Protein 6EIZ (pdb70)

Foldseek 3Di:
DVVVVVVVVVVVVVVVVVVVVVVVVVVVVD/DVVVVVVVVVVVVVVVVVVVVVVVVVVVD/DVVVVVVVVVVVVVVVVVVVVVVVVVVVVD/DVVVVVVVVVVVVVVVVVVVVVVVVVVVDD/DVVVVVVVVVVVVVVVVVVVVVVVVVVVDD/DVVVVVVVVVVVVVVVVVVVVVVVVVVVD

Radius of gyration: 15.64 Å; Cα contacts (8 Å, |Δi|>4): 234; chains: 6; bounding box: 23×45×27 Å

Secondary structure (P-SEA, 3-state):
caaaaaaaaaaaaaaaaaaaaaaaaaaaac/caaaaaaaaaaaaaaaaaaaaaaaaaaac/caaaaaaaaaaaaaaaaaaaaaaaaaaacc/caaaaaaaaaaaaaaaaaaaaaaaaaaaac/caaaaaaaaaaaaaaaaaaaaaaaaaaaac/caaaaaaaaaaaaaaaaaaaaaaaaaaac

Sequence (178 aa):
GEIAKSLKEIAKSLKEIAWSLKEIAKSLKGGEIAKSLKEIAKSLKEIAWSLKEIAKSLKGEIAKSLKEIAKSLKEIAWSLKEIAKSLKGGEIAKSLKEIAKSLKEIAWSLKEIAKSLKGGEIAKSLKEIAKSLKEIAWSLKEEIAKSLKGGEIAKSLKEIAKSLKEIAWSLKEIAKSLK

Structure (mmCIF, N/CA/C/O backbone):
data_6EIZ
#
_entry.id   6EIZ
#
_cell.length_a   59.080
_cell.length_b   126.230
_cell.length_c   58.240
_cell.angle_alpha   90.00
_cell.angle_beta   90.00
_cell.angle_gamma   90.00
#
_symmetry.space_group_name_H-M   'C 2 2 21'
#
loop_
_entity.id
_entity.type
_entity.pdbx_description
1 polymer CC-Hex2
2 non-polymer (2E,6E)-3,7,11-trimethyldodeca-2,6,10-trien-1-ol
3 water water
#
loop_
_atom_site.group_PDB
_atom_site.id
_atom_site.type_symbol
_atom_site.label_atom_id
_atom_site.label_alt_id
_atom_site.label_comp_id
_atom_site.label_asym_id
_atom_site.label_entity_id
_atom_site.label_seq_id
_atom_site.pdbx_PDB_ins_code
_atom_site.Cartn_x
_atom_site.Cartn_y
_atom_site.Cartn_z
_atom_site.occupancy
_atom_site.B_iso_or_equiv
_atom_site.auth_seq_id
_atom_site.auth_comp_id
_atom_site.auth_asym_id
_atom_site.auth_atom_id
_atom_site.pdbx_PDB_model_num
ATOM 4 N N . GLY A 1 2 ? 67.557 379.657 122.548 1.00 61.75 1 GLY A N 1
ATOM 5 C CA . GLY A 1 2 ? 68.451 379.467 123.676 1.00 48.65 1 GLY A CA 1
ATOM 6 C C . GLY A 1 2 ? 68.948 380.770 124.272 1.00 37.42 1 GLY A C 1
ATOM 7 O O . GLY A 1 2 ? 68.456 381.860 123.936 1.00 46.48 1 GLY A O 1
ATOM 8 N N . GLU A 1 3 ? 69.938 380.668 125.153 1.00 34.03 2 GLU A N 1
ATOM 9 C CA . GLU A 1 3 ? 70.505 381.854 125.807 1.00 35.32 2 GLU A CA 1
ATOM 10 C C . GLU A 1 3 ? 71.074 382.843 124.799 1.00 34.92 2 GLU A C 1
ATOM 11 O O . GLU A 1 3 ? 70.882 384.072 124.894 1.00 26.04 2 GLU A O 1
ATOM 17 N N . ILE A 1 4 ? 71.757 382.294 123.808 1.00 35.32 3 ILE A N 1
ATOM 18 C CA . ILE A 1 4 ? 72.368 383.100 122.777 1.00 28.80 3 ILE A CA 1
ATOM 19 C C . ILE A 1 4 ? 71.301 383.865 121.996 1.00 30.18 3 ILE A C 1
ATOM 20 O O . ILE A 1 4 ? 71.401 385.094 121.850 1.00 25.95 3 ILE A O 1
ATOM 25 N N . ALA A 1 5 ? 70.253 383.158 121.565 1.00 29.84 4 ALA A N 1
ATOM 26 C CA . ALA A 1 5 ? 69.133 383.783 120.845 1.00 29.95 4 ALA A CA 1
ATOM 27 C C . ALA A 1 5 ? 68.469 384.863 121.700 1.00 27.79 4 ALA A C 1
ATOM 28 O O . ALA A 1 5 ? 68.226 386.008 121.246 1.00 27.23 4 ALA A O 1
ATOM 30 N N . LYS A 1 6 ? 68.210 384.515 122.954 1.00 28.19 5 LYS A N 1
ATOM 31 C CA . LYS A 1 6 ? 67.608 385.439 123.909 1.00 33.06 5 LYS A CA 1
ATOM 32 C C . LYS A 1 6 ? 68.429 386.716 124.012 1.00 23.70 5 LYS A C 1
ATOM 33 O O . LYS A 1 6 ? 67.898 387.824 123.920 1.00 33.87 5 LYS A O 1
ATOM 39 N N . SER A 1 7 ? 69.737 386.552 124.165 1.00 24.43 6 SER A N 1
ATOM 40 C CA . SER A 1 7 ? 70.651 387.677 124.253 1.00 25.49 6 SER A CA 1
ATOM 41 C C . SER A 1 7 ? 70.638 388.473 122.957 1.00 25.69 6 SER A C 1
ATOM 42 O O . SER A 1 7 ? 70.693 389.701 122.974 1.00 26.97 6 SER A O 1
ATOM 45 N N . LEU A 1 8 ? 70.564 387.785 121.821 1.00 24.38 7 LEU A N 1
ATOM 46 C CA . LEU A 1 8 ? 70.562 388.512 120.557 1.00 27.13 7 LEU A CA 1
ATOM 47 C C . LEU A 1 8 ? 69.293 389.347 120.383 1.00 27.83 7 LEU A C 1
ATOM 48 O O . LEU A 1 8 ? 69.359 390.466 119.872 1.00 19.47 7 LEU A O 1
ATOM 53 N N . LYS A 1 9 ? 68.151 388.837 120.840 1.00 21.50 8 LYS A N 1
ATOM 54 C CA . LYS A 1 9 ? 66.937 389.642 120.790 1.00 25.17 8 LYS A CA 1
ATOM 55 C C . LYS A 1 9 ? 67.077 390.879 121.672 1.00 20.73 8 LYS A C 1
ATOM 56 O O . LYS A 1 9 ? 66.636 391.972 121.304 1.00 35.99 8 LYS A O 1
ATOM 62 N N . GLU A 1 10 ? 67.696 390.721 122.837 1.00 24.22 9 GLU A N 1
ATOM 63 C CA . GLU A 1 10 ? 67.947 391.864 123.715 1.00 25.10 9 GLU A CA 1
ATOM 64 C C . GLU A 1 10 ? 68.852 392.876 123.037 1.00 17.92 9 GLU A C 1
ATOM 65 O O . GLU A 1 10 ? 68.627 394.096 123.085 1.00 20.00 9 GLU A O 1
ATOM 71 N N . ILE A 1 11 ? 69.893 392.360 122.409 1.00 18.15 10 ILE A N 1
ATOM 72 C CA . ILE A 1 11 ? 70.833 393.194 121.696 1.00 24.90 10 ILE A CA 1
ATOM 73 C C . ILE A 1 11 ? 70.127 393.928 120.560 1.00 23.92 10 ILE A C 1
ATOM 74 O O . ILE A 1 11 ? 70.339 395.110 120.371 1.00 18.25 10 ILE A O 1
ATOM 79 N N . ALA A 1 12 ? 69.261 393.237 119.832 1.00 19.80 11 ALA A N 1
ATOM 80 C CA . ALA A 1 12 ? 68.535 393.888 118.754 1.00 17.72 11 ALA A CA 1
ATOM 81 C C . ALA A 1 12 ? 67.647 395.024 119.286 1.00 19.77 11 ALA A C 1
ATOM 82 O O . ALA A 1 12 ? 67.623 396.128 118.727 1.00 25.60 11 ALA A O 1
ATOM 84 N N . LYS A 1 13 ? 66.959 394.784 120.394 1.00 18.47 12 LYS A N 1
ATOM 85 C CA . LYS A 1 13 ? 66.085 395.809 120.965 1.00 25.29 12 LYS A CA 1
ATOM 86 C C . LYS A 1 13 ? 66.854 397.061 121.370 1.00 14.70 12 LYS A C 1
ATOM 87 O O . LYS A 1 13 ? 66.430 398.184 121.085 1.00 25.02 12 LYS A O 1
ATOM 93 N N . SER A 1 14 ? 68.004 396.875 122.005 1.00 20.55 13 SER A N 1
ATOM 94 C CA . SER A 1 14 ? 68.827 397.995 122.463 1.00 20.66 13 SER A CA 1
ATOM 95 C C . SER A 1 14 ? 69.347 398.831 121.293 1.00 11.00 13 SER A C 1
ATOM 96 O O . SER A 1 14 ? 69.451 400.059 121.379 1.00 24.19 13 SER A O 1
ATOM 99 N N . LEU A 1 15 ? 69.669 398.158 120.194 1.00 17.23 14 LEU A N 1
ATOM 100 C CA . LEU A 1 15 ? 70.180 398.839 119.020 1.00 17.62 14 LEU A CA 1
ATOM 101 C C . LEU A 1 15 ? 69.097 399.685 118.378 1.00 11.17 14 LEU A C 1
ATOM 102 O O . LEU A 1 15 ? 69.389 400.702 117.783 1.00 26.08 14 LEU A O 1
ATOM 107 N N . LYS A 1 16 ? 67.847 399.255 118.491 1.00 15.32 15 LYS A N 1
ATOM 108 C CA . LYS A 1 16 ? 66.735 400.059 118.003 1.00 16.13 15 LYS A CA 1
ATOM 109 C C . LYS A 1 16 ? 66.603 401.339 118.830 1.00 17.28 15 LYS A C 1
ATOM 110 O O . LYS A 1 16 ? 66.358 402.406 118.270 1.00 24.47 15 LYS A O 1
ATOM 116 N N . GLU A 1 17 ? 66.785 401.245 120.155 1.00 18.73 16 GLU A N 1
ATOM 117 C CA . GLU A 1 17 ? 66.726 402.424 121.034 1.00 20.41 16 GLU A CA 1
ATOM 118 C C . GLU A 1 17 ? 67.850 403.397 120.700 1.00 12.57 16 GLU A C 1
ATOM 119 O O . GLU A 1 17 ? 67.647 404.610 120.607 1.00 22.86 16 GLU A O 1
ATOM 125 N N . ILE A 1 18 ? 69.038 402.839 120.522 1.00 11.04 17 ILE A N 1
ATOM 126 C CA . ILE A 1 18 ? 70.237 403.595 120.178 1.00 14.59 17 ILE A CA 1
ATOM 127 C C . ILE A 1 18 ? 70.110 404.362 118.839 1.00 12.64 17 ILE A C 1
ATOM 128 O O . ILE A 1 18 ? 70.460 405.539 118.753 1.00 17.64 17 ILE A O 1
ATOM 133 N N . ALA A 1 19 ? 69.599 403.682 117.824 1.00 19.26 18 ALA A N 1
ATOM 134 C CA . ALA A 1 19 ? 69.339 404.237 116.501 1.00 15.98 18 ALA A CA 1
ATOM 135 C C . ALA A 1 19 ? 68.369 405.396 116.616 1.00 16.21 18 ALA A C 1
ATOM 136 O O . ALA A 1 19 ? 68.599 406.488 116.068 1.00 18.26 18 ALA A O 1
ATOM 138 N N . TRP A 1 20 ? 67.321 405.199 117.406 1.00 17.41 19 TRP A N 1
ATOM 139 C CA . TRP A 1 20 ? 66.353 406.262 117.606 1.00 15.20 19 TRP A CA 1
ATOM 140 C C . TRP A 1 20 ? 66.997 407.473 118.253 1.00 18.39 19 TRP A C 1
ATOM 141 O O . TRP A 1 20 ? 66.844 408.569 117.748 1.00 15.90 19 TRP A O 1
ATOM 152 N N . SER A 1 21 ? 67.740 407.272 119.335 1.00 17.79 20 SER A N 1
ATOM 153 C CA . SER A 1 21 ? 68.427 408.380 120.012 1.00 17.92 20 SER A CA 1
ATOM 154 C C . SER A 1 21 ? 69.389 409.130 119.088 1.00 13.84 20 SER A C 1
ATOM 155 O O . SER A 1 21 ? 69.492 410.361 119.134 1.00 19.78 20 SER A O 1
ATOM 158 N N . LEU A 1 22 ? 70.098 408.394 118.243 1.00 13.87 21 LEU A N 1
ATOM 159 C CA . LEU A 1 22 ? 71.001 409.013 117.293 1.00 12.18 21 LEU A CA 1
ATOM 160 C C . LEU A 1 22 ? 70.272 409.818 116.225 1.00 13.32 21 LEU A C 1
ATOM 161 O O . LEU A 1 22 ? 70.745 410.902 115.838 1.00 17.96 21 LEU A O 1
ATOM 166 N N . LYS A 1 23 ? 69.094 409.359 115.815 1.00 14.90 22 LYS A N 1
ATOM 167 C CA . LYS A 1 23 ? 68.269 410.149 114.911 1.00 16.62 22 LYS A CA 1
ATOM 168 C C . LYS A 1 23 ? 67.909 411.474 115.573 1.00 24.73 22 LYS A C 1
ATOM 169 O O . LYS A 1 23 ? 67.957 412.533 114.934 1.00 20.75 22 LYS A O 1
ATOM 175 N N . GLU A 1 24 ? 67.554 411.426 116.855 1.00 26.55 23 GLU A N 1
ATOM 176 C CA . GLU A 1 24 ? 67.204 412.649 117.584 1.00 21.39 23 GLU A CA 1
ATOM 177 C C . GLU A 1 24 ? 68.385 413.596 117.667 1.00 22.75 23 GLU A C 1
ATOM 178 O O . GLU A 1 24 ? 68.247 414.828 117.504 1.00 24.07 23 GLU A O 1
ATOM 184 N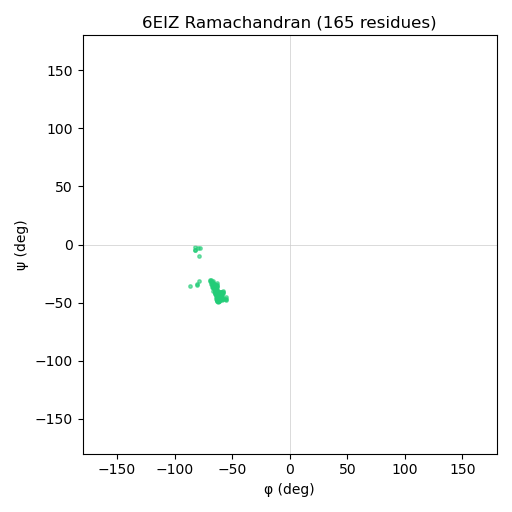 N . ILE A 1 25 ? 69.539 413.010 117.965 1.00 22.53 24 ILE A N 1
ATOM 185 C CA . ILE A 1 25 ? 70.783 413.736 118.127 1.00 20.93 24 ILE A CA 1
ATOM 186 C C . ILE A 1 25 ? 71.179 414.404 116.825 1.00 20.74 24 ILE A C 1
ATOM 187 O O . ILE A 1 25 ? 71.568 415.575 116.796 1.00 21.95 24 ILE A O 1
ATOM 192 N N . ALA A 1 26 ? 71.059 413.651 115.746 1.00 17.04 25 ALA A N 1
ATOM 193 C CA . ALA A 1 26 ? 71.364 414.158 114.425 1.00 17.68 25 ALA A CA 1
ATOM 194 C C . ALA A 1 26 ? 70.470 415.358 114.108 1.00 24.66 25 ALA A C 1
ATOM 195 O O . ALA A 1 26 ? 70.950 416.386 113.638 1.00 25.61 25 ALA A O 1
ATOM 197 N N . LYS A 1 27 ? 69.185 415.257 114.442 1.00 23.71 26 LYS A N 1
ATOM 198 C CA . LYS A 1 27 ? 68.254 416.358 114.222 1.00 24.06 26 LYS A CA 1
ATOM 199 C C . LYS A 1 27 ? 68.633 417.630 114.989 1.00 26.25 26 LYS A C 1
ATOM 200 O O . LYS A 1 27 ? 68.636 418.733 114.424 1.00 29.67 26 LYS A O 1
ATOM 206 N N . SER A 1 28 ? 68.990 417.476 116.259 1.00 26.39 27 SER A N 1
ATOM 207 C CA . SER A 1 28 ? 69.311 418.622 117.113 1.00 28.13 27 SER A CA 1
ATOM 208 C C . SER A 1 28 ? 70.540 419.384 116.627 1.00 29.33 27 SER A C 1
ATOM 209 O O . SER A 1 28 ? 70.641 420.606 116.771 1.00 41.96 27 SER A O 1
ATOM 212 N N . LEU A 1 29 ? 71.493 418.640 116.085 1.00 29.09 28 LEU A N 1
ATOM 213 C CA . LEU A 1 29 ? 72.769 419.204 115.695 1.00 30.84 28 LEU A CA 1
ATOM 214 C C . LEU A 1 29 ? 72.720 419.875 114.335 1.00 36.44 28 LEU A C 1
ATOM 215 O O . LEU A 1 29 ? 73.712 420.430 113.886 1.00 44.59 28 LEU A O 1
ATOM 220 N N . LYS A 1 30 ? 71.575 419.820 113.669 1.00 34.79 29 LYS A N 1
ATOM 221 C CA . LYS A 1 30 ? 71.456 420.471 112.376 1.00 41.81 29 LYS A CA 1
ATOM 222 C C . LYS A 1 30 ? 71.199 421.957 112.580 1.00 55.24 29 LYS A C 1
ATOM 223 O O . LYS A 1 30 ? 71.700 422.793 111.822 1.00 57.43 29 LYS A O 1
ATOM 229 N N . GLY A 1 31 ? 70.453 422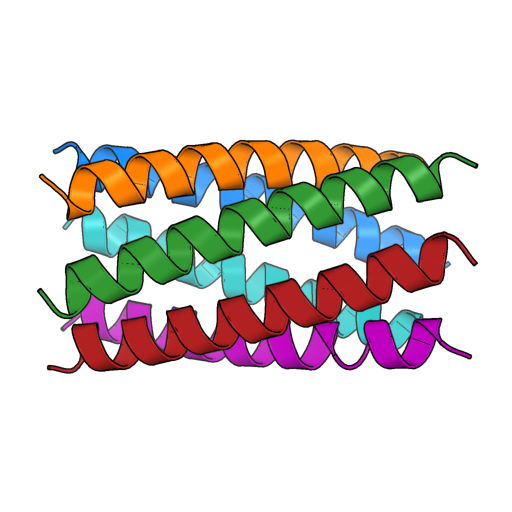.279 113.634 1.00 61.87 30 GLY A N 1
ATOM 230 C CA . GLY A 1 31 ? 70.113 423.656 113.950 1.00 70.69 30 GLY A CA 1
ATOM 231 C C . GLY A 1 31 ? 71.293 424.469 114.452 1.00 72.28 30 GLY A C 1
ATOM 232 O O . GLY A 1 31 ? 71.961 424.085 115.414 1.00 72.09 30 GLY A O 1
ATOM 236 N N . GLY B 1 2 ? 77.720 378.863 128.177 1.00 71.95 1 GLY B N 1
ATOM 237 C CA . GLY B 1 2 ? 79.163 378.832 128.017 1.00 52.02 1 GLY B CA 1
ATOM 238 C C . GLY B 1 2 ? 79.765 380.218 127.911 1.00 43.66 1 GLY B C 1
ATOM 239 O O . GLY B 1 2 ? 79.098 381.224 128.164 1.00 45.67 1 GLY B O 1
ATOM 240 N N . GLU B 1 3 ? 81.030 380.271 127.515 1.00 42.56 2 GLU B N 1
ATOM 241 C CA . GLU B 1 3 ? 81.744 381.530 127.384 1.00 41.44 2 GLU B CA 1
ATOM 242 C C . GLU B 1 3 ? 81.069 382.487 126.395 1.00 40.15 2 GLU B C 1
ATOM 243 O O . GLU B 1 3 ? 80.973 383.688 126.656 1.00 38.24 2 GLU B O 1
ATOM 249 N N . ILE B 1 4 ? 80.600 381.963 125.268 1.00 34.49 3 ILE B N 1
ATOM 250 C CA . ILE B 1 4 ? 79.922 382.797 124.290 1.00 37.68 3 ILE B CA 1
ATOM 251 C C . ILE B 1 4 ? 78.642 383.379 124.887 1.00 30.94 3 ILE B C 1
ATOM 252 O O . ILE B 1 4 ? 78.401 384.585 124.793 1.00 32.04 3 ILE B O 1
ATOM 257 N N . ALA B 1 5 ? 77.841 382.532 125.526 1.00 33.05 4 ALA B N 1
ATOM 258 C CA . ALA B 1 5 ? 76.612 382.998 126.158 1.00 34.64 4 ALA B CA 1
ATOM 259 C C . ALA B 1 5 ? 76.922 384.052 127.211 1.00 36.51 4 ALA B C 1
ATOM 260 O O . ALA B 1 5 ? 76.296 385.113 127.227 1.00 40.01 4 ALA B O 1
ATOM 262 N N . LYS B 1 6 ? 77.918 383.784 128.054 1.00 35.08 5 LYS B N 1
ATOM 263 C CA . LYS B 1 6 ? 78.324 384.748 129.078 1.00 45.43 5 LYS B CA 1
ATOM 264 C C . LYS B 1 6 ? 78.663 386.111 128.460 1.00 32.48 5 LYS B C 1
ATOM 265 O O . LYS B 1 6 ? 78.210 387.132 128.952 1.00 34.60 5 LYS B O 1
ATOM 268 N N . SER B 1 7 ? 79.449 386.113 127.384 1.00 30.93 6 SER B N 1
ATOM 269 C CA . SER B 1 7 ? 79.843 387.355 126.707 1.00 28.39 6 SER B CA 1
ATOM 270 C C . SER B 1 7 ? 78.664 388.103 126.090 1.00 31.37 6 SER B C 1
ATOM 271 O O . SER B 1 7 ? 78.601 389.339 126.141 1.00 24.68 6 SER B O 1
ATOM 274 N N . LEU B 1 8 ? 77.723 387.367 125.513 1.00 25.94 7 LEU B N 1
ATOM 275 C CA . LEU B 1 8 ? 76.568 388.005 124.895 1.00 28.60 7 LEU B CA 1
ATOM 276 C C . LEU B 1 8 ? 75.701 388.713 125.945 1.00 26.29 7 LEU B C 1
ATOM 277 O O . LEU B 1 8 ? 75.179 389.815 125.698 1.00 30.20 7 LEU B O 1
ATOM 282 N N . LYS B 1 9 ? 75.590 388.114 127.129 1.00 27.27 8 LYS B N 1
ATOM 283 C CA . LYS B 1 9 ? 74.859 388.745 128.220 1.00 28.32 8 LYS B CA 1
ATOM 284 C C . LYS B 1 9 ? 75.534 390.032 128.662 1.00 27.40 8 LYS B C 1
ATOM 285 O O . LYS B 1 9 ? 74.865 391.022 128.943 1.00 34.37 8 LYS B O 1
ATOM 291 N N . GLU B 1 10 ? 76.860 390.019 128.721 1.00 29.80 9 GLU B N 1
ATOM 292 C CA . GLU B 1 10 ? 77.614 391.216 129.060 1.00 29.06 9 GLU B CA 1
ATOM 293 C C . GLU B 1 10 ? 77.399 392.273 127.983 1.00 27.00 9 GLU B C 1
ATOM 294 O O . GLU B 1 10 ? 77.224 393.458 128.277 1.00 31.16 9 GLU B O 1
ATOM 300 N N . ILE B 1 11 ? 77.419 391.832 126.730 1.00 26.20 10 ILE B N 1
ATOM 301 C CA . ILE B 1 11 ? 77.207 392.717 125.600 1.00 25.11 10 ILE B CA 1
ATOM 302 C C . ILE B 1 11 ? 75.806 393.355 125.662 1.00 22.04 10 ILE B C 1
ATOM 303 O O . ILE B 1 11 ? 75.658 394.562 125.448 1.00 21.63 10 ILE B O 1
ATOM 308 N N . ALA B 1 12 ? 74.792 392.565 125.985 1.00 23.77 11 ALA B N 1
ATOM 309 C CA . ALA B 1 12 ? 73.427 393.077 126.102 1.00 23.62 11 ALA B CA 1
ATOM 310 C C . ALA B 1 12 ? 73.317 394.111 127.213 1.00 21.62 11 ALA B C 1
ATOM 311 O O . ALA B 1 12 ? 72.687 395.154 127.054 1.00 36.53 11 ALA B O 1
ATOM 313 N N . LYS B 1 13 ? 73.965 393.815 128.333 1.00 23.31 12 LYS B N 1
ATOM 314 C CA . LYS B 1 13 ? 73.976 394.697 129.499 1.00 28.08 12 LYS B CA 1
ATOM 315 C C . LYS B 1 13 ? 74.609 396.035 129.156 1.00 22.72 12 LYS B C 1
ATOM 316 O O . LYS B 1 13 ? 74.093 397.093 129.511 1.00 28.95 12 LYS B O 1
ATOM 322 N N . SER B 1 14 ? 75.733 395.983 128.454 1.00 28.15 13 SER B N 1
ATOM 323 C CA . SER B 1 14 ? 76.423 397.198 128.051 1.00 20.28 13 SER B CA 1
ATOM 324 C C . SER B 1 14 ? 75.604 398.016 127.060 1.00 20.36 13 SER B C 1
ATOM 325 O O . SER B 1 14 ? 75.606 399.244 127.122 1.00 21.34 13 SER B O 1
ATOM 328 N N . LEU B 1 15 ? 74.904 397.348 126.149 1.00 23.09 14 LEU B N 1
ATOM 329 C CA . LEU B 1 15 ? 74.093 398.051 125.165 1.00 23.73 14 LEU B CA 1
ATOM 330 C C . LEU B 1 15 ? 72.914 398.766 125.836 1.00 20.74 14 LEU B C 1
ATOM 331 O O . LEU B 1 15 ? 72.513 399.849 125.400 1.00 23.02 14 LEU B O 1
ATOM 336 N N . LYS B 1 16 ? 72.407 398.199 126.929 1.00 18.85 15 LYS B N 1
ATOM 337 C CA . LYS B 1 16 ? 71.371 398.859 127.720 1.00 20.08 15 LYS B CA 1
ATOM 338 C C . LYS B 1 16 ? 71.935 400.139 128.337 1.00 25.25 15 LYS B C 1
ATOM 339 O O . LYS B 1 16 ? 71.277 401.179 128.328 1.00 28.39 15 LYS B O 1
ATOM 345 N N . GLU B 1 17 ? 73.164 400.080 128.838 1.00 20.29 16 GLU B N 1
ATOM 346 C CA . GLU B 1 17 ? 73.795 401.275 129.409 1.00 20.58 16 GLU B CA 1
ATOM 347 C C . GLU B 1 17 ? 74.002 402.364 128.372 1.00 18.75 16 GLU B C 1
ATOM 348 O O . GLU B 1 17 ? 73.775 403.554 128.633 1.00 26.76 16 GLU B O 1
ATOM 354 N N . ILE B 1 18 ? 74.459 401.944 127.197 1.00 27.06 17 ILE B N 1
ATOM 355 C CA . ILE B 1 18 ? 74.721 402.834 126.075 1.00 24.93 17 ILE B CA 1
ATOM 356 C C . ILE B 1 18 ? 73.432 403.531 125.624 1.00 17.22 17 ILE B C 1
ATOM 357 O O . ILE B 1 18 ? 73.412 404.743 125.375 1.00 16.99 17 ILE B O 1
ATOM 362 N N . ALA B 1 19 ? 72.363 402.756 125.551 1.00 16.90 18 ALA B N 1
ATOM 363 C CA . ALA B 1 19 ? 71.040 403.262 125.220 1.00 16.83 18 ALA B CA 1
ATOM 364 C C . ALA B 1 19 ? 70.598 404.332 126.217 1.00 19.84 18 ALA B C 1
ATOM 365 O O . ALA B 1 19 ? 70.122 405.398 125.824 1.00 18.86 18 ALA B O 1
ATOM 367 N N . TRP B 1 20 ? 70.797 404.068 127.505 1.00 18.60 19 TRP B N 1
ATOM 368 C CA . TRP B 1 20 ? 70.423 405.022 128.536 1.00 22.97 19 TRP B CA 1
ATOM 369 C C . TRP B 1 20 ? 71.198 406.320 128.364 1.00 19.39 19 TRP B C 1
ATOM 370 O O . TRP B 1 20 ? 70.616 407.395 128.364 1.00 23.41 19 TRP B O 1
ATOM 381 N N . SER B 1 21 ? 72.511 406.213 128.198 1.00 18.63 20 SER B N 1
ATOM 382 C CA . SER B 1 21 ? 73.360 407.390 128.007 1.00 18.35 20 SER B CA 1
ATOM 383 C C . SER B 1 21 ? 73.007 408.226 126.775 1.00 17.23 20 SER B C 1
ATOM 384 O O . SER B 1 21 ? 73.043 409.457 126.819 1.00 23.90 20 SER B O 1
ATOM 387 N N . LEU B 1 22 ? 72.692 407.554 125.671 1.00 17.00 21 LEU B N 1
ATOM 388 C CA . LEU B 1 22 ? 72.329 408.244 124.435 1.00 21.15 21 LEU B CA 1
ATOM 389 C C . LEU B 1 22 ? 71.011 408.999 124.593 1.00 18.01 21 LEU B C 1
ATOM 390 O O . LEU B 1 22 ? 70.825 410.051 123.993 1.00 26.48 21 LEU B O 1
ATOM 395 N N . LYS B 1 23 ? 70.093 408.460 125.398 1.00 17.94 22 LYS B N 1
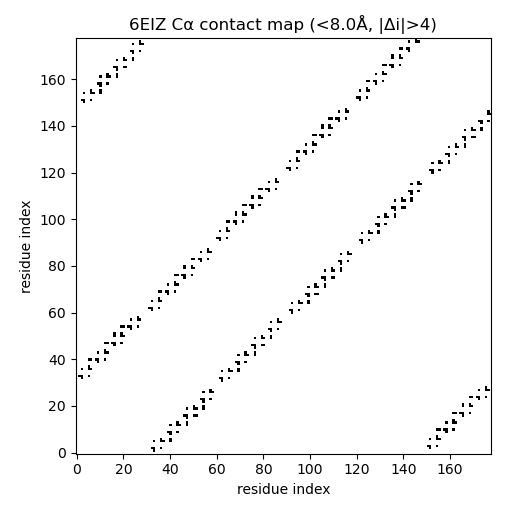ATOM 396 C CA . LYS B 1 23 ? 68.867 409.181 125.732 1.00 19.00 22 LYS B CA 1
ATOM 397 C C . LYS B 1 23 ? 69.175 410.465 126.494 1.00 23.87 22 LYS B C 1
ATOM 398 O O . LYS B 1 23 ? 68.571 411.504 126.238 1.00 26.04 22 LYS B O 1
ATOM 404 N N . GLU B 1 24 ? 70.108 410.389 127.436 1.00 26.27 23 GLU B N 1
ATOM 405 C CA . GLU B 1 24 ? 70.513 411.563 128.207 1.00 23.25 23 GLU B CA 1
ATOM 406 C C . GLU B 1 24 ? 71.147 412.606 127.289 1.00 22.61 23 GLU B C 1
ATOM 407 O O . GLU B 1 24 ? 70.887 413.807 127.405 1.00 24.71 23 GLU B O 1
ATOM 413 N N 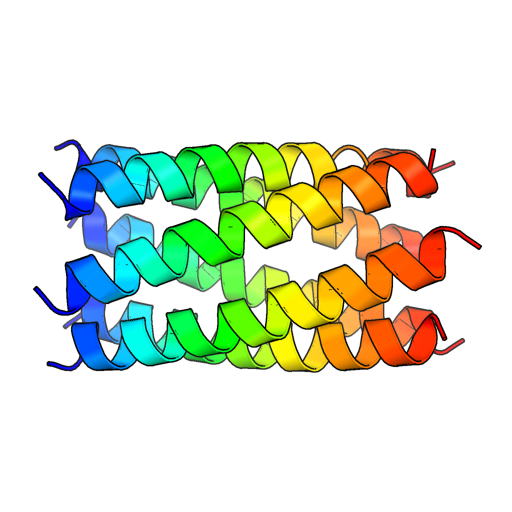. ILE B 1 25 ? 71.973 412.129 126.369 1.00 27.50 24 ILE B N 1
ATOM 414 C CA . ILE B 1 25 ? 72.650 412.992 125.427 1.00 22.93 24 ILE B CA 1
ATOM 415 C C . ILE B 1 25 ? 71.626 413.698 124.544 1.00 21.80 24 ILE B C 1
ATOM 416 O O . ILE B 1 25 ? 71.694 414.907 124.351 1.00 21.64 24 ILE B O 1
ATOM 421 N N . ALA B 1 26 ? 70.649 412.950 124.051 1.00 22.73 25 ALA B N 1
ATOM 422 C CA . ALA B 1 26 ? 69.603 413.521 123.200 1.00 22.29 25 ALA B CA 1
ATOM 423 C C . ALA B 1 26 ? 68.825 414.618 123.940 1.00 27.81 25 ALA B C 1
ATOM 424 O O . ALA B 1 26 ? 68.503 415.654 123.359 1.00 30.06 25 ALA B O 1
ATOM 426 N N . LYS B 1 27 ? 68.523 414.389 125.214 1.00 30.13 26 LYS B N 1
ATOM 427 C CA . LYS B 1 27 ? 67.815 415.385 126.026 1.00 26.51 26 LYS B CA 1
ATOM 428 C C . LYS B 1 27 ? 68.616 416.671 126.156 1.00 28.70 26 LYS B C 1
ATOM 429 O O . LYS B 1 27 ? 68.067 417.764 126.044 1.00 38.13 26 LYS B O 1
ATOM 435 N N . SER B 1 28 ? 69.916 416.536 126.390 1.00 26.07 27 SER B N 1
ATOM 436 C CA . SER B 1 28 ? 70.783 417.687 126.581 1.00 29.68 27 SER B CA 1
ATOM 437 C C . SER B 1 28 ? 70.848 418.563 125.340 1.00 30.95 27 SER B C 1
ATOM 438 O O . SER B 1 28 ? 70.912 419.786 125.433 1.00 39.67 27 SER B O 1
ATOM 441 N N . LEU B 1 29 ? 70.829 417.926 124.175 1.00 25.53 28 LEU B N 1
ATOM 442 C CA . LEU B 1 29 ? 71.007 418.648 122.929 1.00 29.89 28 LEU B CA 1
ATOM 443 C C . LEU B 1 29 ? 69.711 419.305 122.446 1.00 34.85 28 LEU B C 1
ATOM 444 O O . LEU B 1 29 ? 69.708 420.015 121.438 1.00 38.57 28 LEU B O 1
ATOM 449 N N . LYS B 1 30 ? 68.609 419.051 123.148 1.00 44.18 29 LYS B N 1
ATOM 450 C CA . LYS B 1 30 ? 67.347 419.755 122.880 1.00 46.43 29 LYS B CA 1
ATOM 451 C C . LYS B 1 30 ? 67.290 421.091 123.614 1.00 47.95 29 LYS B C 1
ATOM 452 O O . LYS B 1 30 ? 67.720 422.114 123.088 1.00 52.40 29 LYS B O 1
ATOM 461 N N . GLY C 1 2 ? 87.458 379.648 122.209 1.00 84.72 1 GLY C N 1
ATOM 462 C CA . GLY C 1 2 ? 88.000 379.577 120.864 1.00 65.78 1 GLY C CA 1
ATOM 463 C C . GLY C 1 2 ? 88.207 380.958 120.285 1.00 53.31 1 GLY C C 1
ATOM 464 O O . GLY C 1 2 ? 88.153 381.956 121.006 1.00 51.11 1 GLY C O 1
ATOM 465 N N . GLU C 1 3 ? 88.470 381.015 118.987 1.00 49.35 2 GLU C N 1
ATOM 466 C CA . GLU C 1 3 ? 88.676 382.290 118.321 1.00 48.05 2 GLU C CA 1
ATOM 467 C C . GLU C 1 3 ? 87.442 383.170 118.438 1.00 43.29 2 GLU C C 1
ATOM 468 O O . GLU C 1 3 ? 87.543 384.362 118.721 1.00 41.41 2 GLU C O 1
ATOM 474 N N . ILE C 1 4 ? 86.278 382.561 118.247 1.00 43.03 3 ILE C N 1
ATOM 475 C CA . ILE C 1 4 ? 85.017 383.270 118.372 1.00 40.52 3 ILE C CA 1
ATOM 476 C C . ILE C 1 4 ? 84.808 383.788 119.802 1.00 41.69 3 ILE C C 1
ATOM 477 O O . ILE C 1 4 ? 84.506 384.969 120.002 1.00 38.19 3 ILE C O 1
ATOM 482 N N . ALA C 1 5 ? 85.012 382.920 120.789 1.00 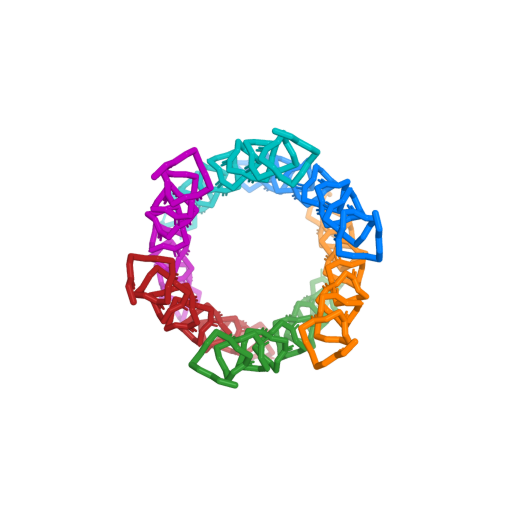43.29 4 ALA C N 1
ATOM 483 C CA . ALA C 1 5 ? 84.867 383.309 122.182 1.00 44.02 4 ALA C CA 1
ATOM 484 C C . ALA C 1 5 ? 85.838 384.430 122.512 1.00 43.34 4 ALA C C 1
ATOM 485 O O . ALA C 1 5 ? 85.454 385.436 123.114 1.00 41.87 4 ALA C O 1
ATOM 487 N N . LYS C 1 6 ? 87.089 384.276 122.088 1.00 44.57 5 LYS C N 1
ATOM 488 C CA . LYS C 1 6 ? 88.092 385.317 122.308 1.00 44.67 5 LYS C CA 1
ATOM 489 C C . LYS C 1 6 ? 87.620 386.660 121.734 1.00 40.54 5 LYS C C 1
ATOM 490 O O . LYS C 1 6 ? 87.721 387.694 122.399 1.00 39.83 5 LYS C O 1
ATOM 496 N N . SER C 1 7 ? 87.088 386.649 120.519 1.00 38.50 6 SER C N 1
ATOM 497 C CA . SER C 1 7 ? 86.589 387.887 119.912 1.00 35.30 6 SER C CA 1
ATOM 498 C C . SER C 1 7 ? 85.413 388.497 120.686 1.00 34.49 6 SER C C 1
ATOM 499 O O . SER C 1 7 ? 85.333 389.713 120.837 1.00 32.03 6 SER C O 1
ATOM 502 N N . LEU C 1 8 ? 84.513 387.661 121.189 1.00 34.73 7 LEU C N 1
ATOM 503 C CA . LEU C 1 8 ? 83.373 388.177 121.931 1.00 35.97 7 LEU C CA 1
ATOM 504 C C . LEU C 1 8 ? 83.784 388.837 123.251 1.00 39.67 7 LEU C C 1
ATOM 505 O O . LEU C 1 8 ? 83.214 389.860 123.648 1.00 39.10 7 LEU C O 1
ATOM 510 N N . LYS C 1 9 ? 84.790 388.287 123.917 1.00 37.42 8 LYS C N 1
ATOM 511 C CA . LYS C 1 9 ? 85.295 388.927 125.125 1.00 38.87 8 LYS C CA 1
ATOM 512 C C . LYS C 1 9 ? 85.903 390.286 124.808 1.00 37.01 8 LYS C C 1
ATOM 513 O O . LYS C 1 9 ? 85.742 391.239 125.572 1.00 36.73 8 LYS C O 1
ATOM 519 N N . GLU C 1 10 ? 86.603 390.379 123.682 1.00 36.02 9 GLU C N 1
ATOM 520 C CA . GLU C 1 10 ? 87.173 391.654 123.271 1.00 38.78 9 GLU C CA 1
ATOM 521 C C . GLU C 1 10 ? 86.045 392.652 123.031 1.00 31.33 9 GLU C C 1
ATOM 522 O O . GLU C 1 10 ? 86.096 393.802 123.480 1.00 33.35 9 GLU C O 1
ATOM 528 N N . ILE C 1 11 ? 85.014 392.179 122.343 1.00 29.91 10 ILE C N 1
ATOM 529 C CA . ILE C 1 11 ? 83.847 392.985 122.023 1.00 29.01 10 ILE C CA 1
ATOM 530 C C . ILE C 1 11 ? 83.140 393.435 123.298 1.00 27.66 10 ILE C C 1
ATOM 531 O O . ILE C 1 11 ? 82.796 394.603 123.441 1.00 29.52 10 ILE C O 1
ATOM 536 N N . ALA C 1 12 ? 82.972 392.510 124.239 1.00 32.65 11 ALA C N 1
ATOM 537 C CA . ALA C 1 12 ? 82.347 392.824 125.513 1.00 30.87 11 ALA C CA 1
ATOM 538 C C . ALA C 1 12 ? 83.167 393.863 126.279 1.00 35.80 11 ALA C C 1
ATOM 539 O O . ALA C 1 12 ? 82.607 394.819 126.823 1.00 30.89 11 ALA C O 1
ATOM 541 N N . LYS C 1 13 ? 84.490 393.692 126.289 1.00 33.25 12 LYS C N 1
ATOM 542 C CA . LYS C 1 13 ? 85.385 394.633 126.960 1.00 34.44 12 LYS C CA 1
ATOM 543 C C . LYS C 1 13 ? 85.262 396.015 126.333 1.00 31.60 12 LYS C C 1
ATOM 544 O O . LYS C 1 13 ? 85.194 397.011 127.044 1.00 31.82 12 LYS C O 1
ATOM 547 N N . SER C 1 14 ? 85.234 396.062 125.000 1.00 30.19 13 SER C N 1
ATOM 548 C CA . SER C 1 14 ? 85.132 397.319 124.270 1.00 26.82 13 SER C CA 1
ATOM 549 C C . SER C 1 14 ? 83.805 398.021 124.539 1.00 29.06 13 SER C C 1
ATOM 550 O O . SER C 1 14 ? 83.752 399.246 124.676 1.00 25.44 13 SER C O 1
ATOM 553 N N . LEU C 1 15 ? 82.731 397.246 124.632 1.00 24.91 14 LEU C N 1
ATOM 554 C CA . LEU C 1 15 ? 81.434 397.839 124.876 1.00 27.53 14 LEU C CA 1
ATOM 555 C C . LEU C 1 15 ? 81.330 398.431 126.291 1.00 25.15 14 LEU C C 1
ATOM 556 O O . LEU C 1 15 ? 80.644 399.437 126.494 1.00 30.81 14 LEU C O 1
ATOM 561 N N . LYS C 1 16 ? 82.041 397.846 127.249 1.00 27.96 15 LYS C N 1
ATOM 562 C CA . LYS C 1 16 ? 82.092 398.424 128.585 1.00 30.81 15 LYS C CA 1
ATOM 563 C C . LYS C 1 16 ? 82.786 399.772 128.545 1.00 29.55 15 LYS C C 1
ATOM 564 O O . LYS C 1 16 ? 82.329 400.734 129.162 1.00 29.67 15 LYS C O 1
ATOM 570 N N . GLU C 1 17 ? 83.880 399.847 127.792 1.00 29.29 16 GLU C N 1
ATOM 571 C CA . GLU C 1 17 ? 84.601 401.105 127.638 1.00 28.90 16 GLU C CA 1
ATOM 572 C C . GLU C 1 17 ? 83.725 402.134 126.946 1.00 26.20 16 GLU C C 1
ATOM 573 O O . GLU C 1 17 ? 83.687 403.296 127.349 1.00 26.79 16 GLU C O 1
ATOM 579 N N . ILE C 1 18 ? 83.030 401.692 125.903 1.00 23.62 17 ILE C N 1
ATOM 580 C CA . ILE C 1 18 ? 82.138 402.553 125.140 1.00 26.34 17 ILE C CA 1
ATOM 581 C C . ILE C 1 18 ? 81.020 403.108 126.015 1.00 22.93 17 ILE C C 1
ATOM 582 O O . ILE C 1 18 ? 80.755 404.313 126.007 1.00 21.79 17 ILE C O 1
ATOM 587 N N . ALA C 1 19 ? 80.412 402.235 126.807 1.00 22.80 18 ALA C N 1
ATOM 588 C CA . ALA C 1 19 ? 79.376 402.644 127.748 1.00 30.08 18 ALA C CA 1
ATOM 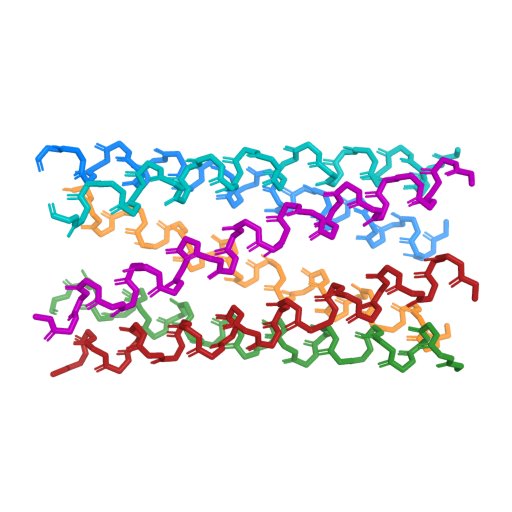589 C C . ALA C 1 19 ? 79.916 403.680 128.729 1.00 26.01 18 ALA C C 1
ATOM 590 O O . ALA C 1 19 ? 79.277 404.691 128.997 1.00 27.95 18 ALA C O 1
ATOM 592 N N . TRP C 1 20 ? 81.120 403.441 129.237 1.00 28.01 19 TRP C N 1
ATOM 593 C CA . TRP C 1 20 ? 81.729 404.359 130.192 1.00 34.56 19 TRP C CA 1
ATOM 594 C C . TRP C 1 20 ? 81.939 405.734 129.562 1.00 29.40 19 TRP C C 1
ATOM 595 O O . TRP C 1 20 ? 81.583 406.754 130.144 1.00 30.48 19 TRP C O 1
ATOM 606 N N . SER C 1 21 ? 82.518 405.749 128.366 1.00 27.47 20 SER C N 1
ATOM 607 C CA . SER C 1 21 ? 82.769 406.999 127.650 1.00 29.79 20 SER C CA 1
ATOM 608 C C . SER C 1 21 ? 81.489 407.785 127.342 1.00 27.27 20 SER C C 1
ATOM 609 O O . SER C 1 21 ? 81.438 409.005 127.490 1.00 25.56 20 SER C O 1
ATOM 612 N N . LEU C 1 22 ? 80.447 407.085 126.918 1.00 24.52 21 LEU C N 1
ATOM 613 C CA . LEU C 1 22 ? 79.190 407.752 126.605 1.00 24.09 21 LEU C CA 1
ATOM 614 C C . LEU C 1 22 ? 78.522 408.351 127.863 1.00 24.08 21 LEU C C 1
ATOM 615 O O . LEU C 1 22 ? 77.882 409.412 127.795 1.00 23.80 21 LEU C O 1
ATOM 620 N N . LYS C 1 23 ? 78.687 407.694 129.011 1.00 26.04 22 LYS C N 1
ATOM 621 C CA . LYS C 1 23 ? 78.210 408.247 130.285 1.00 32.66 22 LYS C CA 1
ATOM 622 C C . LYS C 1 23 ? 78.932 409.558 130.613 1.00 30.20 22 LYS C C 1
ATOM 623 O O . LYS C 1 23 ? 78.301 410.527 131.029 1.00 31.20 22 LYS C O 1
ATOM 629 N N . GLU C 1 24 ? 80.250 409.592 130.400 1.00 30.64 23 GLU C N 1
ATOM 630 C CA . GLU C 1 24 ? 81.039 410.805 130.622 1.00 32.41 23 GLU C CA 1
ATOM 631 C C . GLU C 1 24 ? 80.627 411.913 129.677 1.00 30.57 23 GLU C C 1
ATOM 632 O O . GLU C 1 24 ? 80.577 413.081 130.062 1.00 32.14 23 GLU C O 1
ATOM 638 N N . ILE C 1 25 ? 80.369 411.541 128.426 1.00 27.60 24 ILE C N 1
ATOM 639 C CA . ILE C 1 25 ? 79.898 412.488 127.431 1.00 26.05 24 ILE C CA 1
ATOM 640 C C . ILE C 1 25 ? 78.548 413.066 127.858 1.00 26.76 24 ILE C C 1
ATOM 641 O O . ILE C 1 25 ? 78.352 414.280 127.838 1.00 28.39 24 ILE C O 1
ATOM 646 N N . ALA C 1 26 ? 77.634 412.203 128.294 1.00 26.00 25 ALA C N 1
ATOM 647 C CA . ALA C 1 26 ? 76.315 412.655 128.721 1.00 26.69 25 ALA C CA 1
ATOM 648 C C . ALA C 1 26 ? 76.412 413.636 129.897 1.00 29.70 25 ALA C C 1
ATOM 649 O O . ALA C 1 26 ? 75.724 414.659 129.936 1.00 32.39 25 ALA C O 1
ATOM 651 N N . LYS C 1 27 ? 77.285 413.335 130.848 1.00 31.84 26 LYS C N 1
ATOM 652 C CA . LYS C 1 27 ? 77.487 414.230 131.986 1.00 35.23 26 LYS C CA 1
ATOM 653 C C . LYS C 1 27 ? 77.998 415.616 131.563 1.00 40.56 26 LYS C C 1
ATOM 654 O O . LYS C 1 27 ? 77.502 416.642 132.032 1.00 37.37 26 LYS C O 1
ATOM 660 N N . SER C 1 28 ? 78.972 415.638 130.655 1.00 34.18 27 SER C N 1
ATOM 661 C CA . SER C 1 28 ? 79.580 416.883 130.199 1.00 34.95 27 SER C CA 1
ATOM 662 C C . SER C 1 28 ? 78.572 417.783 129.494 1.00 39.57 27 SER C C 1
ATOM 663 O O . SER C 1 28 ? 78.643 419.010 129.585 1.00 43.27 27 SER C O 1
ATOM 666 N N . LEU C 1 29 ? 77.620 417.167 128.803 1.00 35.95 28 LEU C N 1
ATOM 667 C CA . LEU C 1 29 ? 76.675 417.907 127.975 1.00 34.74 28 LEU C CA 1
ATOM 668 C C . LEU C 1 29 ? 75.569 418.564 128.789 1.00 39.11 28 LEU C C 1
ATOM 669 O O . LEU C 1 29 ? 74.741 419.289 128.244 1.00 42.40 28 LEU C O 1
ATOM 674 N N . LYS C 1 30 ? 75.573 418.341 130.095 1.00 34.16 29 LYS C N 1
ATOM 675 C CA . LYS C 1 30 ? 74.552 418.950 130.945 1.00 49.92 29 LYS C CA 1
ATOM 676 C C . LYS C 1 30 ? 74.890 420.417 131.218 1.00 53.33 29 LYS C C 1
ATOM 677 O O . LYS C 1 30 ? 73.994 421.249 131.406 1.00 55.59 29 LYS C O 1
ATOM 683 N N . GLY C 1 31 ? 76.182 420.728 131.263 1.00 52.46 30 GLY C N 1
ATOM 684 C CA . GLY C 1 31 ? 76.618 422.088 131.509 1.00 54.01 30 GLY C CA 1
ATOM 685 C C . GLY C 1 31 ? 78.123 422.193 131.602 1.00 61.27 30 GLY C C 1
ATOM 686 O O . GLY C 1 31 ? 78.842 421.635 130.772 1.00 67.80 30 GLY C O 1
ATOM 687 N N . GLY D 1 2 ? 87.165 380.538 110.466 1.00 51.48 1 GLY D N 1
ATOM 688 C CA . GLY D 1 2 ? 86.344 380.675 109.280 1.00 48.69 1 GLY D CA 1
ATOM 689 C C . GLY D 1 2 ? 85.840 382.093 109.118 1.00 41.41 1 GLY D C 1
ATOM 690 O O . GLY D 1 2 ? 86.303 382.995 109.812 1.00 43.69 1 GLY D O 1
ATOM 691 N N . GLU D 1 3 ? 84.883 382.287 108.213 1.00 39.36 2 GLU D N 1
ATOM 692 C CA . GLU D 1 3 ? 84.327 383.609 107.921 1.00 44.64 2 GLU D CA 1
ATOM 693 C C . GLU D 1 3 ? 83.721 384.309 109.126 1.00 39.13 2 GLU D C 1
ATOM 694 O O . GLU D 1 3 ? 83.918 385.505 109.304 1.00 34.27 2 GLU D O 1
ATOM 700 N N . ILE D 1 4 ? 83.005 383.565 109.958 1.00 38.76 3 ILE D N 1
ATOM 701 C CA . ILE D 1 4 ? 82.403 384.146 111.152 1.00 37.02 3 ILE D CA 1
ATOM 702 C C . ILE D 1 4 ? 83.473 384.701 112.091 1.00 35.37 3 ILE D C 1
ATOM 703 O O . ILE D 1 4 ? 83.368 385.835 112.559 1.00 36.38 3 ILE D O 1
ATOM 708 N N . ALA D 1 5 ? 84.505 383.904 112.345 1.00 36.30 4 ALA D N 1
ATOM 709 C CA . ALA D 1 5 ? 85.627 384.313 113.183 1.00 37.04 4 ALA D CA 1
ATOM 710 C C . ALA D 1 5 ? 86.321 385.541 112.603 1.00 37.09 4 ALA D C 1
ATOM 711 O O . ALA D 1 5 ? 86.645 386.490 113.329 1.00 35.67 4 ALA D O 1
ATOM 713 N N . LYS D 1 6 ? 86.560 385.513 111.294 1.00 36.59 5 LYS D N 1
ATOM 714 C CA . LYS D 1 6 ? 87.163 386.654 110.599 1.00 40.30 5 LYS D CA 1
ATOM 715 C C . LYS D 1 6 ? 86.342 387.929 110.807 1.00 34.30 5 LYS D C 1
ATOM 716 O O . LYS D 1 6 ? 86.885 388.979 111.141 1.00 35.25 5 LYS D O 1
ATOM 719 N N . SER D 1 7 ? 85.032 387.825 110.629 1.00 32.57 6 SER D N 1
ATOM 720 C CA . SER D 1 7 ? 84.142 388.972 110.794 1.00 35.34 6 SER D CA 1
ATOM 721 C C . SER D 1 7 ? 84.143 389.481 112.232 1.00 29.92 6 SER D C 1
ATOM 722 O O . SER D 1 7 ? 84.111 390.688 112.477 1.00 28.95 6 SER D O 1
ATOM 725 N N . LEU D 1 8 ? 84.179 388.553 113.183 1.00 30.83 7 LEU D N 1
ATOM 726 C CA . LEU D 1 8 ? 84.188 388.933 114.582 1.00 30.68 7 LEU D CA 1
ATOM 727 C C . LEU D 1 8 ? 85.491 389.640 114.931 1.00 35.24 7 LEU D C 1
ATOM 728 O O . LEU D 1 8 ? 85.489 390.601 115.699 1.00 31.95 7 LEU D O 1
ATOM 733 N N . LYS D 1 9 ? 86.598 389.200 114.339 1.00 34.78 8 LYS D N 1
ATOM 734 C CA . LYS D 1 9 ? 87.855 389.906 114.535 1.00 34.01 8 LYS D CA 1
ATOM 735 C C . LYS D 1 9 ? 87.761 391.313 113.968 1.00 32.58 8 LYS D C 1
ATOM 736 O O . LYS D 1 9 ? 88.220 392.271 114.589 1.00 32.57 8 LYS D O 1
ATOM 742 N N . GLU D 1 10 ? 87.138 391.443 112.801 1.00 31.59 9 GLU D N 1
ATOM 743 C CA . GLU D 1 10 ? 86.937 392.757 112.202 1.00 30.50 9 GLU D CA 1
ATOM 744 C C . GLU D 1 10 ? 86.056 393.603 113.114 1.00 28.71 9 GLU D C 1
ATOM 745 O O . GLU D 1 10 ? 86.330 394.780 113.362 1.00 35.61 9 GLU D O 1
ATOM 751 N N . ILE D 1 11 ? 84.999 392.982 113.620 1.00 28.45 10 ILE D N 1
ATOM 752 C CA . ILE D 1 11 ? 84.064 393.654 114.509 1.00 30.45 10 ILE D CA 1
ATOM 753 C C . ILE D 1 11 ? 84.772 394.087 115.788 1.00 31.19 10 ILE D C 1
ATOM 754 O O . ILE D 1 11 ? 84.632 395.231 116.220 1.00 31.49 10 ILE D O 1
ATOM 759 N N . ALA D 1 12 ? 85.587 393.197 116.349 1.00 29.28 11 ALA D N 1
ATOM 760 C CA . ALA D 1 12 ? 86.335 393.520 117.559 1.00 32.25 11 ALA D CA 1
ATOM 761 C C . ALA D 1 12 ? 87.281 394.682 117.298 1.00 30.38 11 ALA D C 1
ATOM 762 O O . ALA D 1 12 ? 87.370 395.600 118.109 1.00 30.30 11 ALA D O 1
ATOM 764 N N . LYS D 1 13 ? 87.956 394.660 116.152 1.00 30.90 12 LYS D N 1
ATOM 765 C CA . LYS D 1 13 ? 88.878 395.739 115.783 1.00 34.40 12 LYS D CA 1
ATOM 766 C C . LYS D 1 13 ? 88.148 397.066 115.674 1.00 31.95 12 LYS D C 1
ATOM 767 O O . LYS D 1 13 ? 88.638 398.096 116.134 1.00 30.61 12 LYS D O 1
ATOM 773 N N . SER D 1 14 ? 86.985 397.043 115.039 1.00 28.03 13 SER D N 1
ATOM 774 C CA . SER D 1 14 ? 86.215 398.266 114.876 1.00 26.55 13 SER D CA 1
ATOM 775 C C . SER D 1 14 ? 85.732 398.839 116.216 1.00 25.92 13 SER D C 1
ATOM 776 O O . SER D 1 14 ? 85.753 400.056 116.419 1.00 26.73 13 SER D O 1
ATOM 779 N N . LEU D 1 15 ? 85.320 397.976 117.136 1.00 26.05 14 LEU D N 1
ATOM 780 C CA . LEU D 1 15 ? 84.844 398.453 118.429 1.00 25.85 14 LEU D CA 1
ATOM 781 C C . LEU D 1 15 ? 85.985 399.039 119.260 1.00 27.94 14 LEU D C 1
ATOM 782 O O . LEU D 1 15 ? 85.770 399.957 120.056 1.00 27.19 14 LEU D O 1
ATOM 787 N N . LYS D 1 16 ? 87.194 398.524 119.062 1.00 29.01 15 LYS D N 1
ATOM 788 C CA . LYS D 1 16 ? 88.355 399.108 119.717 1.00 30.81 15 LYS D CA 1
ATOM 789 C C . LYS D 1 16 ? 88.566 400.523 119.224 1.00 30.30 15 LYS D C 1
ATOM 790 O O . LYS D 1 16 ? 88.832 401.419 120.018 1.00 30.91 15 LYS D O 1
ATOM 796 N N . GLU D 1 17 ? 88.424 400.723 117.914 1.00 29.41 16 GLU D N 1
ATOM 797 C CA . GLU D 1 17 ? 88.554 402.048 117.317 1.00 29.11 16 GLU D CA 1
ATOM 798 C C . GLU D 1 17 ? 87.470 402.979 117.838 1.00 27.53 16 GLU D C 1
ATOM 799 O O . GLU D 1 17 ? 87.726 404.134 118.194 1.00 29.13 16 GLU D O 1
ATOM 805 N N . ILE D 1 18 ? 86.249 402.461 117.877 1.00 28.36 17 ILE D N 1
ATOM 806 C CA . ILE D 1 18 ? 85.097 403.216 118.360 1.00 25.07 17 ILE D CA 1
ATOM 807 C C . ILE D 1 18 ? 85.290 403.618 119.829 1.00 25.51 17 ILE D C 1
ATOM 808 O O . ILE D 1 18 ? 85.064 404.775 120.202 1.00 25.32 17 ILE D O 1
ATOM 813 N N . ALA D 1 19 ? 85.750 402.680 120.644 1.00 29.78 18 ALA D N 1
ATOM 814 C CA . ALA D 1 19 ? 86.020 402.962 122.053 1.00 29.14 18 ALA D CA 1
ATOM 815 C C . ALA D 1 19 ? 87.053 404.067 122.191 1.00 29.28 18 ALA D C 1
ATOM 816 O O . ALA D 1 19 ? 86.888 404.993 122.988 1.00 29.61 18 ALA D O 1
ATOM 818 N N . TRP D 1 20 ? 88.109 403.975 121.386 1.00 31.97 19 TRP D N 1
ATOM 819 C CA . TRP D 1 20 ? 89.194 404.946 121.415 1.00 34.07 19 TRP D CA 1
ATOM 820 C C . TRP D 1 20 ? 88.699 406.338 121.020 1.00 30.67 19 TRP D C 1
ATOM 821 O O . TRP D 1 20 ? 89.002 407.323 121.694 1.00 31.64 19 TRP D O 1
ATOM 832 N N . SER D 1 21 ? 87.951 406.417 119.918 1.00 28.91 20 SER D N 1
ATOM 833 C CA . SER D 1 21 ? 87.383 407.684 119.464 1.00 28.00 20 SER D CA 1
ATOM 834 C C . SER D 1 21 ? 86.448 408.308 120.489 1.00 27.29 20 SER D C 1
ATOM 835 O O . SER D 1 21 ? 86.451 409.515 120.679 1.00 27.61 20 SER D O 1
ATOM 838 N N . LEU D 1 22 ? 85.632 407.485 121.139 1.00 26.53 21 LEU D N 1
ATOM 839 C CA . LEU D 1 22 ? 84.724 407.995 122.163 1.00 26.20 21 LEU D CA 1
ATOM 840 C C . LEU D 1 22 ? 85.493 408.536 123.384 1.00 28.11 21 LEU D C 1
ATOM 841 O O . LEU D 1 22 ? 85.075 409.504 124.005 1.00 28.27 21 LEU D O 1
ATOM 846 N N . LYS D 1 23 ? 86.627 407.929 123.717 1.00 31.18 22 LYS D N 1
ATOM 847 C CA . LYS D 1 23 ? 87.475 408.484 124.788 1.00 34.66 22 LYS D CA 1
ATOM 848 C C . LYS D 1 23 ? 87.986 409.861 124.405 1.00 34.97 22 LYS D C 1
ATOM 849 O O . LYS D 1 23 ? 88.005 410.784 125.221 1.00 33.62 22 LYS D O 1
ATOM 855 N N . GLU D 1 24 ? 88.395 409.993 123.148 1.00 32.13 23 GLU D N 1
ATOM 856 C CA . GLU D 1 24 ? 88.885 411.262 122.650 1.00 37.42 23 GLU D CA 1
ATOM 857 C C . GLU D 1 24 ? 87.790 412.309 122.733 1.00 31.55 23 GLU D C 1
ATOM 858 O O . GLU D 1 24 ? 88.028 413.432 123.174 1.00 32.68 23 GLU D O 1
ATOM 864 N N . ILE D 1 25 ? 86.576 411.924 122.345 1.00 29.43 24 ILE D N 1
ATOM 865 C CA . ILE D 1 25 ? 85.433 412.831 122.393 1.00 28.34 24 ILE D CA 1
ATOM 866 C C . ILE D 1 25 ? 85.125 413.241 123.842 1.00 29.60 24 ILE D C 1
ATOM 867 O O . ILE D 1 25 ? 84.873 414.407 124.125 1.00 29.61 24 ILE D O 1
ATOM 872 N N . ALA D 1 26 ? 85.130 412.270 124.749 1.00 29.64 25 ALA D N 1
ATOM 873 C CA . ALA D 1 26 ? 84.886 412.543 126.162 1.00 33.98 25 ALA D CA 1
ATOM 874 C C . ALA D 1 26 ? 85.947 413.496 126.722 1.00 35.27 25 ALA D C 1
ATOM 875 O O . ALA D 1 26 ? 85.627 414.450 127.427 1.00 34.87 25 ALA D O 1
ATOM 877 N N . LYS D 1 27 ? 87.204 413.254 126.362 1.00 34.34 26 LYS D N 1
ATOM 878 C CA . LYS D 1 27 ? 88.309 414.100 126.817 1.00 36.84 26 LYS D CA 1
ATOM 879 C C . LYS D 1 27 ? 88.097 415.523 126.323 1.00 36.96 26 LYS D C 1
ATOM 880 O O . LYS D 1 27 ? 88.281 416.485 127.069 1.00 38.18 26 LYS D O 1
ATOM 886 N N . SER D 1 28 ? 87.683 415.644 125.066 1.00 34.76 27 SER D N 1
ATOM 887 C CA . SER D 1 28 ? 87.457 416.939 124.441 1.00 39.06 27 SER D CA 1
ATOM 888 C C . SER D 1 28 ? 86.353 417.727 125.119 1.00 44.75 27 SER D C 1
ATOM 889 O O . SER D 1 28 ? 86.430 418.954 125.207 1.00 48.78 27 SER D O 1
ATOM 892 N N . LEU D 1 29 ? 85.324 417.037 125.610 1.00 43.17 28 LEU D N 1
ATOM 893 C CA . LEU D 1 29 ? 84.195 417.757 126.180 1.00 40.40 28 LEU D CA 1
ATOM 894 C C . LEU D 1 29 ? 84.486 418.254 127.591 1.00 41.34 28 LEU D C 1
ATOM 895 O O . LEU D 1 29 ? 83.717 419.046 128.134 1.00 47.78 28 LEU D O 1
ATOM 900 N N . LYS D 1 30 ? 85.599 417.814 128.171 1.00 37.03 29 LYS D N 1
ATOM 901 C CA . LYS D 1 30 ? 86.010 418.306 129.487 1.00 41.63 29 LYS D CA 1
ATOM 902 C C . LYS D 1 30 ? 86.832 419.595 129.404 1.00 53.83 29 LYS D C 1
ATOM 903 O O . LYS D 1 30 ? 86.720 420.464 130.265 1.00 63.49 29 LYS D O 1
ATOM 909 N N . GLY D 1 31 ? 87.652 419.716 128.363 1.00 55.34 30 GLY D N 1
ATOM 910 C CA . GLY D 1 31 ? 88.503 420.882 128.192 1.00 51.31 30 GLY D CA 1
ATOM 914 N N . GLY E 1 2 ? 77.216 381.475 105.079 1.00 67.15 1 GLY E N 1
ATOM 915 C CA . GLY E 1 2 ? 75.775 381.392 105.265 1.00 51.22 1 GLY E CA 1
ATOM 916 C C . GLY E 1 2 ? 75.142 382.701 105.706 1.00 38.46 1 GLY E C 1
ATOM 917 O O . GLY E 1 2 ? 75.787 383.752 105.690 1.00 40.09 1 GLY E O 1
ATOM 918 N N . GLU E 1 3 ? 73.881 382.632 106.120 1.00 35.41 2 GLU E N 1
ATOM 919 C CA . GLU E 1 3 ? 73.130 383.817 106.523 1.00 35.84 2 GLU E CA 1
ATOM 920 C C . GLU E 1 3 ? 73.783 384.562 107.687 1.00 34.21 2 GLU E C 1
ATOM 921 O O . GLU E 1 3 ? 73.842 385.791 107.702 1.00 33.00 2 GLU E O 1
ATOM 927 N N . ILE E 1 4 ? 74.269 383.819 108.668 1.00 35.91 3 ILE E N 1
ATOM 928 C CA . ILE E 1 4 ? 74.924 384.426 109.816 1.00 34.50 3 ILE E CA 1
ATOM 929 C C . ILE E 1 4 ? 76.194 385.160 109.394 1.00 34.58 3 ILE E C 1
ATOM 930 O O . ILE E 1 4 ? 76.430 386.315 109.775 1.00 29.88 3 ILE E O 1
ATOM 935 N N . ALA E 1 5 ? 76.999 384.483 108.587 1.00 33.97 4 ALA E N 1
ATOM 936 C CA . ALA E 1 5 ? 78.230 385.058 108.074 1.00 35.64 4 ALA E CA 1
ATOM 937 C C . ALA E 1 5 ? 77.945 386.310 107.255 1.00 33.30 4 ALA E C 1
ATOM 938 O O . ALA E 1 5 ? 78.642 387.309 107.390 1.00 40.77 4 ALA E O 1
ATOM 940 N N . LYS E 1 6 ? 76.934 386.235 106.393 1.00 31.76 5 LYS E N 1
ATOM 941 C CA . LYS E 1 6 ? 76.540 387.369 105.563 1.00 42.86 5 LYS E CA 1
ATOM 942 C C . LYS E 1 6 ? 76.189 388.575 106.435 1.00 27.48 5 LYS E C 1
ATOM 943 O O . LYS E 1 6 ? 76.647 389.686 106.183 1.00 43.61 5 LYS E O 1
ATOM 947 N N . SER E 1 7 ? 75.391 388.344 107.470 1.00 25.99 6 SER E N 1
ATOM 948 C CA . SER E 1 7 ? 75.002 389.422 108.372 1.00 33.13 6 SER E CA 1
ATOM 949 C C . SER E 1 7 ? 76.195 389.980 109.123 1.00 30.22 6 SER E C 1
ATOM 950 O O . SER E 1 7 ? 76.284 391.186 109.345 1.00 28.26 6 SER E O 1
ATOM 953 N N . LEU E 1 8 ? 77.111 389.102 109.512 1.00 29.35 7 LEU E N 1
ATOM 954 C CA . LEU E 1 8 ? 78.287 389.523 110.253 1.00 28.76 7 LEU E CA 1
ATOM 955 C C . LEU E 1 8 ? 79.188 390.398 109.393 1.00 29.40 7 LEU E C 1
ATOM 956 O O . LEU E 1 8 ? 79.791 391.355 109.880 1.00 31.02 7 LEU E O 1
ATOM 961 N N . LYS E 1 9 ? 79.267 390.083 108.106 1.00 32.48 8 LYS E N 1
ATOM 962 C CA . LYS E 1 9 ? 79.994 390.941 107.181 1.00 32.42 8 LYS E CA 1
ATOM 963 C C . LYS E 1 9 ? 79.307 392.300 107.076 1.00 28.53 8 LYS E C 1
ATOM 964 O O . LYS E 1 9 ? 79.969 393.334 107.004 1.00 30.89 8 LYS E O 1
ATOM 970 N N . GLU E 1 10 ? 77.976 392.292 107.059 1.00 28.85 9 GLU E N 1
ATOM 971 C CA . GLU E 1 10 ? 77.209 393.534 107.010 1.00 27.20 9 GLU E CA 1
ATOM 972 C C . GLU E 1 10 ? 77.480 394.395 108.252 1.00 23.63 9 GLU E C 1
ATOM 973 O O . GLU E 1 10 ? 77.779 395.584 108.162 1.00 28.71 9 GLU E O 1
ATOM 979 N N . ILE E 1 11 ? 77.423 393.743 109.398 1.00 23.51 10 ILE E N 1
ATOM 980 C CA . ILE E 1 11 ? 77.663 394.353 110.689 1.00 23.04 10 ILE E CA 1
ATOM 981 C C . ILE E 1 11 ? 79.094 394.890 110.733 1.00 24.52 10 ILE E C 1
ATOM 982 O O . ILE E 1 11 ? 79.337 396.030 111.158 1.00 25.72 10 ILE E O 1
ATOM 987 N N . ALA E 1 12 ? 80.031 394.087 110.239 1.00 26.64 11 ALA E N 1
ATOM 988 C CA . ALA E 1 12 ? 81.422 394.505 110.188 1.00 28.40 11 ALA E CA 1
ATOM 989 C C . ALA E 1 12 ? 81.588 395.738 109.293 1.00 28.70 11 ALA E C 1
ATOM 990 O O . ALA E 1 12 ? 82.241 396.702 109.697 1.00 28.65 11 ALA E O 1
ATOM 992 N N . LYS E 1 13 ? 80.947 395.757 108.125 1.00 28.40 12 LYS E N 1
ATOM 993 C CA . LYS E 1 13 ? 81.034 396.948 107.265 1.00 29.88 12 LYS E CA 1
ATOM 994 C C . LYS E 1 13 ? 80.456 398.183 107.958 1.00 29.93 12 LYS E C 1
ATOM 995 O O . LYS E 1 13 ? 81.050 399.263 107.930 1.00 26.04 12 LYS E O 1
ATOM 1001 N N . SER E 1 14 ? 79.306 398.026 108.597 1.00 25.54 13 SER E N 1
ATOM 1002 C CA . SER E 1 14 ? 78.683 399.163 109.263 1.00 22.63 13 SER E CA 1
ATOM 1003 C C . SER E 1 14 ? 79.530 399.697 110.415 1.00 22.81 13 SER E C 1
ATOM 1004 O O . SER E 1 14 ? 79.588 400.911 110.628 1.00 23.01 13 SER E O 1
ATOM 1007 N N . LEU E 1 15 ? 80.177 398.805 111.157 1.00 23.48 14 LEU E N 1
ATOM 1008 C CA . LEU E 1 15 ? 81.024 399.209 112.273 1.00 23.92 14 LEU E CA 1
ATOM 1009 C C . LEU E 1 15 ? 82.276 399.934 111.778 1.00 25.19 14 LEU E C 1
ATOM 1010 O O . LEU E 1 15 ? 82.776 400.852 112.444 1.00 25.14 14 LEU E O 1
ATOM 1015 N N . LYS E 1 16 ? 82.763 399.555 110.601 1.00 26.45 15 LYS E N 1
ATOM 1016 C CA . LYS E 1 16 ? 83.866 400.293 110.004 1.00 27.80 15 LYS E CA 1
ATOM 1017 C C . LYS E 1 16 ? 83.425 401.718 109.681 1.00 26.90 15 LYS E C 1
ATOM 1018 O O . LYS E 1 16 ? 84.154 402.677 109.934 1.00 27.32 15 LYS E O 1
ATOM 1024 N N . GLU E 1 17 ? 82.222 401.863 109.138 1.00 25.89 16 GLU E N 1
ATOM 1025 C CA . GLU E 1 17 ? 81.699 403.194 108.833 1.00 25.51 16 GLU E CA 1
ATOM 1026 C C . GLU E 1 17 ? 81.492 404.034 110.094 1.00 24.51 16 GLU E C 1
ATOM 1027 O O . GLU E 1 17 ? 81.761 405.234 110.111 1.00 26.51 16 GLU E O 1
ATOM 1033 N N . ILE E 1 18 ? 80.953 403.400 111.124 1.00 23.64 17 ILE E N 1
ATOM 1034 C CA . ILE E 1 18 ? 80.702 404.043 112.407 1.00 23.26 17 ILE E CA 1
ATOM 1035 C C . ILE E 1 18 ? 82.015 404.514 113.029 1.00 23.51 17 ILE E C 1
ATOM 1036 O O . ILE E 1 18 ? 82.094 405.634 113.537 1.00 23.82 17 ILE E O 1
ATOM 1041 N N . ALA E 1 19 ? 83.036 403.659 112.975 1.00 24.44 18 ALA E N 1
ATOM 1042 C CA . ALA E 1 19 ? 84.377 403.998 113.465 1.00 25.50 18 ALA E CA 1
ATOM 1043 C C . ALA E 1 19 ? 84.919 405.206 112.714 1.00 28.58 18 ALA E C 1
ATOM 1044 O O . ALA E 1 19 ? 85.445 406.142 113.313 1.00 26.27 18 ALA E O 1
ATOM 1046 N N . TRP E 1 20 ? 84.751 405.204 111.396 1.00 26.65 19 TRP E N 1
ATOM 1047 C CA . TRP E 1 20 ? 85.219 406.317 110.584 1.00 27.62 19 TRP E CA 1
ATOM 1048 C C . TRP E 1 20 ? 84.511 407.612 110.958 1.00 26.96 19 TRP E C 1
ATOM 1049 O O . TRP E 1 20 ? 85.148 408.645 111.145 1.00 27.58 19 TRP E O 1
ATOM 1060 N N . SER E 1 21 ? 83.188 407.566 111.056 1.00 25.93 20 SER E N 1
ATOM 1061 C CA . SER E 1 21 ? 82.431 408.757 111.427 1.00 25.76 20 SER E CA 1
ATOM 1062 C C . SER E 1 21 ? 82.818 409.271 112.816 1.00 25.38 20 SER E C 1
ATOM 1063 O O . SER E 1 21 ? 82.934 410.479 113.027 1.00 26.00 20 SER E O 1
ATOM 1066 N N . LEU E 1 22 ? 83.002 408.359 113.765 1.00 24.63 21 LEU E N 1
ATOM 1067 C CA . LEU E 1 22 ? 83.388 408.753 115.113 1.00 24.50 21 LEU E CA 1
ATOM 1068 C C . LEU E 1 22 ? 84.801 409.319 115.147 1.00 25.45 21 LEU E C 1
ATOM 1069 O O . LEU E 1 22 ? 85.083 410.223 115.932 1.00 25.66 21 LEU E O 1
ATOM 1074 N N . LYS E 1 23 ? 85.686 408.802 114.302 1.00 26.22 22 LYS E N 1
ATOM 1075 C CA . LYS E 1 23 ? 87.019 409.389 114.199 1.00 35.56 22 LYS E CA 1
ATOM 1076 C C . LYS E 1 23 ? 86.890 410.824 113.694 1.00 27.85 22 LYS E C 1
ATOM 1077 O O . LYS E 1 23 ? 87.516 411.734 114.229 1.00 28.28 22 LYS E O 1
ATOM 1083 N N . GLU E 1 24 ? 86.037 411.021 112.691 1.00 28.00 23 GLU E N 1
ATOM 1084 C CA A GLU E 1 24 ? 85.848 412.359 112.150 0.43 29.00 23 GLU E CA 1
ATOM 1085 C CA B GLU E 1 24 ? 85.759 412.340 112.119 0.57 28.97 23 GLU E CA 1
ATOM 1086 C C . GLU E 1 24 ? 85.219 413.302 113.177 1.00 28.69 23 GLU E C 1
ATOM 1087 O O . GLU E 1 24 ? 85.644 414.445 113.284 1.00 30.03 23 GLU E O 1
ATOM 1098 N N . ILE E 1 25 ? 84.252 412.823 113.953 1.00 28.09 24 ILE E N 1
ATOM 1099 C CA . ILE E 1 25 ? 83.619 413.654 114.972 1.00 27.58 24 ILE E CA 1
ATOM 1100 C C . ILE E 1 25 ? 84.660 414.054 116.021 1.00 27.66 24 ILE E C 1
ATOM 1101 O O . ILE E 1 25 ? 84.746 415.217 116.414 1.00 28.52 24 ILE E O 1
ATOM 1106 N N . ALA E 1 26 ? 85.463 413.084 116.444 1.00 27.03 25 ALA E N 1
ATOM 1107 C CA . ALA E 1 26 ? 86.503 413.314 117.442 1.00 27.25 25 ALA E CA 1
ATOM 1108 C C . ALA E 1 26 ? 87.491 414.361 116.957 1.00 31.75 25 ALA E C 1
ATOM 1109 O O . ALA E 1 26 ? 87.922 415.230 117.720 1.00 35.65 25 ALA E O 1
ATOM 1111 N N . LYS E 1 27 ? 87.850 414.266 115.682 1.00 32.15 26 LYS E N 1
ATOM 1112 C CA . LYS E 1 27 ? 88.772 415.216 115.078 1.00 33.44 26 LYS E CA 1
ATOM 1113 C C . LYS E 1 27 ? 88.167 416.629 115.061 1.00 35.59 26 LYS E C 1
ATOM 1114 O O . LYS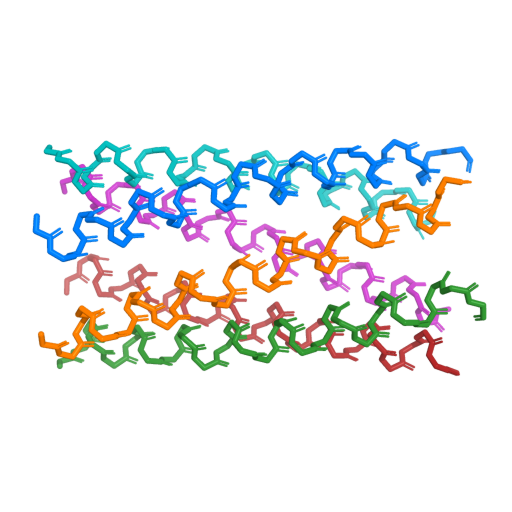 E 1 27 ? 88.861 417.610 115.336 1.00 38.40 26 LYS E O 1
ATOM 1120 N N . SER E 1 28 ? 86.883 416.730 114.721 1.00 31.07 27 SER E N 1
ATOM 1121 C CA . SER E 1 28 ? 86.194 418.022 114.666 1.00 38.49 27 SER E CA 1
ATOM 1122 C C . SER E 1 28 ? 86.098 418.714 116.023 1.00 38.44 27 SER E C 1
ATOM 1123 O O . SER E 1 28 ? 86.175 419.939 116.112 1.00 45.54 27 SER E O 1
ATOM 1126 N N . LEU E 1 29 ? 85.929 417.929 117.078 1.00 32.72 28 LEU E N 1
ATOM 1127 C CA . LEU E 1 29 ? 85.701 418.491 118.400 1.00 35.29 28 LEU E CA 1
ATOM 1128 C C . LEU E 1 29 ? 86.993 418.964 119.055 1.00 41.04 28 LEU E C 1
ATOM 1129 O O . LEU E 1 29 ? 86.968 419.532 120.140 1.00 51.12 28 LEU E O 1
ATOM 1134 N N . LYS E 1 30 ? 88.119 418.747 118.387 1.00 46.95 29 LYS E N 1
ATOM 1135 C CA . LYS E 1 30 ? 89.404 419.194 118.913 1.00 49.79 29 LYS E CA 1
ATOM 1136 C C . LYS E 1 30 ? 89.616 420.681 118.628 1.00 58.59 29 LYS E C 1
ATOM 1137 O O . LYS E 1 30 ? 90.217 421.397 119.430 1.00 67.28 29 LYS E O 1
ATOM 1143 N N . GLY E 1 31 ? 89.117 421.144 117.485 1.00 53.84 30 GLY E N 1
ATOM 1144 C CA . GLY E 1 31 ? 89.266 422.535 117.097 1.00 57.68 30 GLY E CA 1
ATOM 1148 N N . GLY F 1 2 ? 67.317 380.939 111.042 1.00 64.31 1 GLY F N 1
ATOM 1149 C CA . GLY F 1 2 ? 66.864 380.711 112.404 1.00 52.32 1 GLY F CA 1
ATOM 1150 C C . GLY F 1 2 ? 66.737 381.996 113.201 1.00 42.80 1 GLY F C 1
ATOM 1151 O O . GLY F 1 2 ? 66.854 383.097 112.650 1.00 46.75 1 GLY F O 1
ATOM 1152 N N . GLU F 1 3 ? 66.515 381.860 114.504 1.00 46.61 2 GLU F N 1
ATOM 1153 C CA . GLU F 1 3 ? 66.349 383.020 115.383 1.00 28.58 2 GLU F CA 1
ATOM 1154 C C . GLU F 1 3 ? 67.567 383.943 115.443 1.00 26.97 2 GLU F C 1
ATOM 1155 O O . GLU F 1 3 ? 67.454 385.191 115.420 1.00 25.00 2 GLU F O 1
ATOM 1161 N N . ILE F 1 4 ? 68.732 383.321 115.514 1.00 34.65 3 ILE F N 1
ATOM 1162 C CA . ILE F 1 4 ? 69.998 384.025 115.575 1.00 27.37 3 ILE F CA 1
ATOM 1163 C C . ILE F 1 4 ? 70.150 384.839 114.298 1.00 26.93 3 ILE F C 1
ATOM 1164 O O . ILE F 1 4 ? 70.375 386.079 114.323 1.00 24.58 3 ILE F O 1
ATOM 1169 N N . ALA F 1 5 ? 69.900 384.158 113.187 1.00 28.30 4 ALA F N 1
ATOM 1170 C CA . ALA F 1 5 ? 69.952 384.759 111.870 1.00 28.39 4 ALA F CA 1
ATOM 1171 C C . ALA F 1 5 ? 68.970 385.925 111.751 1.00 33.62 4 ALA F C 1
ATOM 1172 O O . ALA F 1 5 ? 69.340 386.973 111.249 1.00 26.62 4 ALA F O 1
ATOM 1174 N N . LYS F 1 6 ? 67.727 385.728 112.186 1.00 36.81 5 LYS F N 1
ATOM 1175 C CA . LYS F 1 6 ? 66.718 386.788 112.174 1.00 25.37 5 LYS F CA 1
ATOM 1176 C C . LYS F 1 6 ? 67.179 387.988 113.007 1.00 22.40 5 LYS F C 1
ATOM 1177 O O . LYS F 1 6 ? 67.091 389.139 112.581 1.00 43.03 5 LYS F O 1
ATOM 1181 N N . SER F 1 7 ? 67.668 387.691 114.201 1.00 21.96 6 SER F N 1
ATOM 1182 C CA . SER F 1 7 ? 68.190 388.687 115.103 1.00 40.25 6 SER F CA 1
ATOM 1183 C C . SER F 1 7 ? 69.391 389.332 114.455 1.00 36.88 6 SER F C 1
ATOM 1184 O O . SER F 1 7 ? 69.539 390.531 114.505 1.00 18.34 6 SER F O 1
ATOM 1187 N N . LEU F 1 8 ? 70.239 388.558 113.796 1.00 21.19 7 LEU F N 1
ATOM 1188 C CA . LEU F 1 8 ? 71.402 389.178 113.172 1.00 21.14 7 LEU F CA 1
ATOM 1189 C C . LEU F 1 8 ? 70.978 390.112 112.021 1.00 44.95 7 LEU F C 1
ATOM 1190 O O . LEU F 1 8 ? 71.539 391.191 111.868 1.00 19.69 7 LEU F O 1
ATOM 1195 N N . LYS F 1 9 ? 69.957 389.748 111.252 1.00 40.60 8 LYS F N 1
ATOM 1196 C CA . LYS F 1 9 ? 69.467 390.676 110.222 1.00 36.75 8 LYS F CA 1
ATOM 1197 C C . LYS F 1 9 ? 68.899 391.921 110.877 1.00 35.56 8 LYS F C 1
ATOM 1198 O O . LYS F 1 9 ? 69.122 393.075 110.432 1.00 26.48 8 LYS F O 1
ATOM 1204 N N . GLU F 1 10 ? 68.189 391.697 111.974 1.00 38.97 9 GLU F N 1
ATOM 1205 C CA . GLU F 1 10 ? 67.687 392.810 112.747 1.00 22.95 9 GLU F CA 1
ATOM 1206 C C . GLU F 1 10 ? 68.854 393.624 113.264 1.00 34.19 9 GLU F C 1
ATOM 1207 O O . GLU F 1 10 ? 68.840 394.848 113.221 1.00 15.32 9 GLU F O 1
ATOM 1213 N N . ILE F 1 11 ? 69.876 392.953 113.760 1.00 16.29 10 ILE F N 1
ATOM 1214 C CA . ILE F 1 11 ? 71.031 393.700 114.228 1.00 40.75 10 ILE F CA 1
ATOM 1215 C C . ILE F 1 11 ? 71.729 394.480 113.109 1.00 32.05 10 ILE F C 1
ATOM 1216 O O . ILE F 1 11 ? 72.094 395.615 113.298 1.00 20.42 10 ILE F O 1
ATOM 1221 N N . ALA F 1 12 ? 71.890 393.871 111.941 1.00 34.89 11 ALA F N 1
ATOM 1222 C CA . ALA F 1 12 ? 72.535 394.552 110.817 1.00 31.77 11 ALA F CA 1
ATOM 1223 C C . ALA F 1 12 ? 71.803 395.817 110.365 1.00 23.94 11 ALA F C 1
ATOM 1224 O O . ALA F 1 12 ? 72.444 396.822 110.033 1.00 24.92 11 ALA F O 1
ATOM 1226 N N . LYS F 1 13 ? 70.467 395.782 110.327 1.00 25.59 12 LYS F N 1
ATOM 1227 C CA . LYS F 1 13 ? 69.710 396.972 109.920 1.00 20.32 12 LYS F CA 1
ATOM 1228 C C . LYS F 1 13 ? 69.883 398.162 110.838 1.00 16.18 12 LYS F C 1
ATOM 1229 O O . LYS F 1 13 ? 70.066 399.305 110.366 1.00 20.38 12 LYS F O 1
ATOM 1235 N N . SER F 1 14 ? 69.818 397.950 112.151 1.00 15.62 13 SER F N 1
ATOM 1236 C CA . SER F 1 14 ? 69.919 399.147 113.042 1.00 13.13 13 SER F CA 1
ATOM 1237 C C . SER F 1 14 ? 71.291 399.838 112.936 1.00 12.69 13 SER F C 1
ATOM 1238 O O . SER F 1 14 ? 71.393 401.086 113.039 1.00 23.23 13 SER F O 1
ATOM 1241 N N . LEU F 1 15 ? 72.335 399.054 112.734 1.00 13.05 14 LEU F N 1
ATOM 1242 C CA . LEU F 1 15 ? 73.707 399.521 112.599 1.00 13.21 14 LEU F CA 1
ATOM 1243 C C . LEU F 1 15 ? 73.836 400.320 111.302 1.00 16.77 14 LEU F C 1
ATOM 1244 O O . LEU F 1 15 ? 74.530 401.341 111.273 1.00 18.65 14 LEU F O 1
ATOM 1249 N N . LYS F 1 16 ? 73.071 399.954 110.278 1.00 24.31 15 LYS F N 1
ATOM 1250 C CA . LYS F 1 16 ? 73.019 400.804 109.087 1.00 16.06 15 LYS F CA 1
ATOM 1251 C C . LYS F 1 16 ? 72.387 402.137 109.431 1.00 19.26 15 LYS F C 1
ATOM 1252 O O . LYS F 1 16 ? 72.897 403.159 109.020 1.00 16.86 15 LYS F O 1
ATOM 1258 N N . GLU F 1 17 ? 71.317 402.145 110.227 1.00 19.86 16 GLU F N 1
ATOM 1259 C CA . GLU F 1 17 ? 70.673 403.408 110.624 1.00 16.50 16 GLU F CA 1
ATOM 1260 C C . GLU F 1 17 ? 71.611 404.285 111.449 1.00 13.40 16 GLU F C 1
ATOM 1261 O O . GLU F 1 17 ? 71.668 405.527 111.289 1.00 24.77 16 GLU F O 1
ATOM 1267 N N . ILE F 1 18 ? 72.298 403.635 112.376 1.00 12.49 17 ILE F N 1
ATOM 1268 C CA . ILE F 1 18 ? 73.258 404.219 113.286 1.00 11.93 17 ILE F CA 1
ATOM 1269 C C . ILE F 1 18 ? 74.433 404.828 112.518 1.00 12.48 17 ILE F C 1
ATOM 1270 O O . ILE F 1 18 ? 74.855 405.963 112.806 1.00 19.95 17 ILE F O 1
ATOM 1275 N N . ALA F 1 19 ? 74.934 404.091 111.539 1.00 13.61 18 ALA F N 1
ATOM 1276 C CA . ALA F 1 19 ? 76.012 404.552 110.651 1.00 14.42 18 ALA F CA 1
ATOM 1277 C C . ALA F 1 19 ? 75.571 405.793 109.901 1.00 15.04 18 ALA F C 1
ATOM 1278 O O . ALA F 1 19 ? 76.310 406.788 109.810 1.00 17.61 18 ALA F O 1
ATOM 1280 N N . TRP F 1 20 ? 74.342 405.768 109.393 1.00 19.62 19 TRP F N 1
ATOM 1281 C CA . TRP F 1 20 ? 73.824 406.935 108.662 1.00 17.90 19 TRP F CA 1
ATOM 1282 C C . TRP F 1 20 ? 73.720 408.149 109.553 1.00 15.85 19 TRP F C 1
ATOM 1283 O O . TRP F 1 20 ? 74.160 409.259 109.186 1.00 16.71 19 TRP F O 1
ATOM 1294 N N . SER F 1 21 ? 73.125 407.956 110.726 1.00 14.67 20 SER F N 1
ATOM 1295 C CA . SER F 1 21 ? 72.967 409.058 111.678 1.00 15.96 20 SER F CA 1
ATOM 1296 C C . SER F 1 21 ? 74.318 409.682 112.059 1.00 14.28 20 SER F C 1
ATOM 1297 O O . SER F 1 21 ? 74.464 410.910 112.127 1.00 23.54 20 SER F O 1
ATOM 1300 N N . LEU F 1 22 ? 75.316 408.836 112.278 1.00 13.72 21 LEU F N 1
ATOM 1301 C CA . LEU F 1 22 ? 76.648 409.308 112.621 1.00 14.00 21 LEU F CA 1
ATOM 1302 C C . LEU F 1 22 ? 77.309 410.038 111.448 1.00 15.98 21 LEU F C 1
ATOM 1303 O O . LEU F 1 22 ? 78.029 411.018 111.663 1.00 21.01 21 LEU F O 1
ATOM 1308 N N . LYS F 1 23 ? 77.033 409.613 110.216 1.00 19.43 22 LYS F N 1
ATOM 1309 C CA . LYS F 1 23 ? 77.489 410.376 109.051 1.0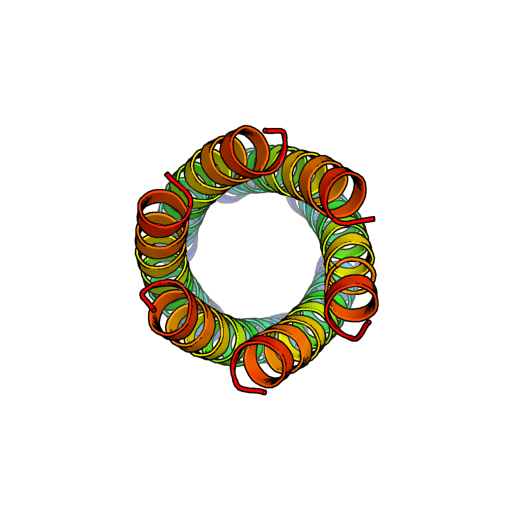0 22.73 22 LYS F CA 1
ATOM 1310 C C . LYS F 1 23 ? 76.862 411.760 109.059 1.00 19.60 22 LYS F C 1
ATOM 1311 O O . LYS F 1 23 ? 77.525 412.754 108.768 1.00 23.41 22 LYS F O 1
ATOM 1317 N N . GLU F 1 24 ? 75.569 411.830 109.374 1.00 19.12 23 GLU F N 1
ATOM 1318 C CA . GLU F 1 24 ? 74.883 413.124 109.416 1.00 21.15 23 GLU F CA 1
ATOM 1319 C C . GLU F 1 24 ? 75.478 414.014 110.511 1.00 18.51 23 GLU F C 1
ATOM 1320 O O . GLU F 1 24 ? 75.754 415.209 110.298 1.00 23.90 23 GLU F O 1
ATOM 1326 N N . ILE F 1 25 ? 75.714 413.407 111.671 1.00 17.04 24 ILE F N 1
ATOM 1327 C CA . ILE F 1 25 ? 76.281 414.079 112.827 1.00 20.62 24 ILE F CA 1
ATOM 1328 C C . ILE F 1 25 ? 77.675 414.562 112.502 1.00 19.66 24 ILE F C 1
ATOM 1329 O O . ILE F 1 25 ? 78.018 415.692 112.797 1.00 18.70 24 ILE F O 1
ATOM 1334 N N . ALA F 1 26 ? 78.471 413.711 111.866 1.00 24.39 25 ALA F N 1
ATOM 1335 C CA . ALA F 1 26 ? 79.825 414.100 111.474 1.00 23.31 25 ALA F CA 1
ATOM 1336 C C . ALA F 1 26 ? 79.756 415.290 110.529 1.00 22.69 25 ALA F C 1
ATOM 1337 O O . ALA F 1 26 ? 80.535 416.231 110.653 1.00 25.31 25 ALA F O 1
ATOM 1339 N N . LYS F 1 27 ? 78.806 415.264 109.596 1.00 29.03 26 LYS F N 1
ATOM 1340 C CA . LYS F 1 27 ? 78.624 416.386 108.669 1.00 22.91 26 LYS F CA 1
ATOM 1341 C C . LYS F 1 27 ? 78.240 417.697 109.376 1.00 25.21 26 LYS F C 1
ATOM 1342 O O . LYS F 1 27 ? 78.777 418.758 109.044 1.00 28.80 26 LYS F O 1
ATOM 1348 N N . SER F 1 28 ? 77.317 417.630 110.338 1.00 24.30 27 SER F N 1
ATOM 1349 C CA . SER F 1 28 ? 76.881 418.831 111.055 1.00 24.91 27 SER F CA 1
ATOM 1350 C C . SER F 1 28 ? 78.019 419.469 111.835 1.00 24.52 27 SER F C 1
ATOM 1351 O O . SER F 1 28 ? 78.104 420.689 111.941 1.00 36.32 27 SER F O 1
ATOM 1354 N N . LEU F 1 29 ? 78.899 418.638 112.380 1.00 28.73 28 LEU F N 1
ATOM 1355 C CA . LEU F 1 29 ? 79.957 419.138 113.247 1.00 31.42 28 LEU F CA 1
ATOM 1356 C C . LEU F 1 29 ? 81.183 419.682 112.490 1.00 34.46 28 LEU F C 1
ATOM 1357 O O . LEU F 1 29 ? 82.107 420.202 113.107 1.00 43.67 28 LEU F O 1
ATOM 1362 N N . LYS F 1 30 ? 81.213 419.566 111.169 1.00 38.59 29 LYS F N 1
ATOM 1363 C CA . LYS F 1 30 ? 82.332 420.149 110.430 1.00 44.85 29 LYS F CA 1
ATOM 1364 C C . LYS F 1 30 ? 82.097 421.636 110.180 1.00 51.88 29 LYS F C 1
ATOM 1365 O O . LYS F 1 30 ? 80.988 422.048 109.830 1.00 58.91 29 LYS F O 1
#

B-factor: mean 32.64, std 10.86, range [11.0, 84.72]

Solvent-accessible surface area: 9399 Å² total; per-residue (Å²): 82,83,59,11,123,6,14,94,53,10,8,118,8,12,100,82,9,6,159,4,12,84,34,9,8,119,29,45,114,106,85,99,57,12,74,7,15,88,60,10,7,125,8,14,98,103,8,8,147,2,12,87,29,10,6,125,35,52,157,73,87,57,13,132,7,15,92,76,10,8,74,4,13,98,79,8,13,162,4,16,74,34,10,5,151,26,52,116,105,87,99,57,12,73,6,15,92,59,10,6,128,7,14,93,101,8,2,150,3,10,81,29,10,6,125,29,57,132,75,81,94,57,11,90,6,14,92,68,10,6,95,1,12,96,55,9,13,163,5,13,67,32,9,6,144,35,62,116,78,83,88,59,10,88,6,14,95,57,10,7,124,8,16,87,82,9,2,154,5,13,84,31,8,6,130,38,57,154